Protein AF-A0A3C0N4G5-F1 (afdb_monomer)

pLDDT: mean 75.04, std 15.49, range [33.91, 93.75]

Secondary structure (DSSP, 8-state):
-----------HHHHHHHHHHHHHHT--HHHHHHHHHHHHHHTSSHHHHHHHHHHHHHHHHHHHHHHHHHHTT-

Nearest PDB structures (foldseek):
  5x3t-assembly1_G  TM=7.583E-01  e=1.313E+00  Mycobacterium tuberculosis H37Rv

Structure (mmCIF, N/CA/C/O backbone):
data_AF-A0A3C0N4G5-F1
#
_entry.id   AF-A0A3C0N4G5-F1
#
loop_
_atom_site.group_PDB
_atom_site.id
_atom_site.type_symbol
_atom_site.label_atom_id
_atom_site.label_alt_id
_atom_site.label_comp_id
_atom_site.label_asym_id
_atom_site.label_entity_id
_atom_site.label_seq_id
_atom_site.pdbx_PDB_ins_code
_atom_site.Cartn_x
_atom_site.Cartn_y
_atom_site.Cartn_z
_atom_site.occupancy
_atom_site.B_iso_or_equiv
_atom_site.auth_seq_id
_atom_site.auth_comp_id
_atom_site.auth_asym_id
_atom_site.auth_atom_id
_atom_site.pdbx_PDB_model_num
ATOM 1 N N . MET A 1 1 ? -14.2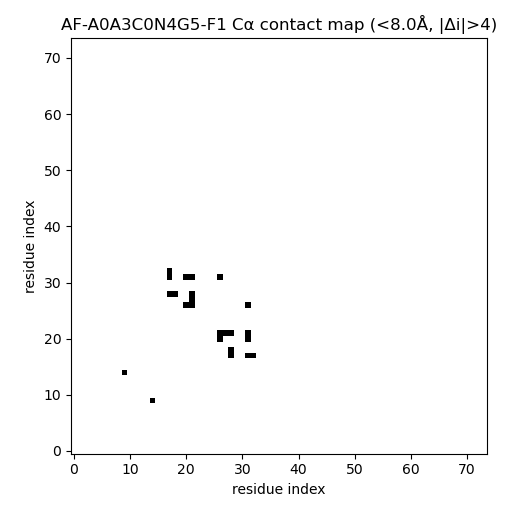57 -28.405 11.096 1.00 37.25 1 MET A N 1
ATOM 2 C CA . MET A 1 1 ? -13.330 -27.326 10.688 1.00 37.25 1 MET A CA 1
ATOM 3 C C . MET A 1 1 ? -12.756 -26.707 11.952 1.00 37.25 1 MET A C 1
ATOM 5 O O . MET A 1 1 ? -13.509 -26.100 12.703 1.00 37.25 1 MET A O 1
ATOM 9 N N . ASN A 1 2 ? -11.474 -26.947 12.24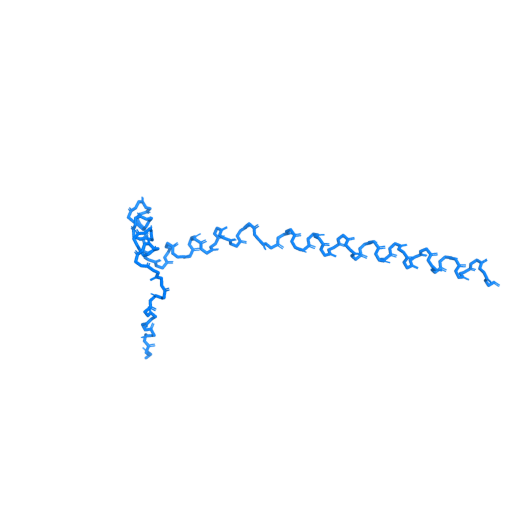0 1.00 33.91 2 ASN A N 1
ATOM 10 C CA . ASN A 1 2 ? -10.807 -26.398 13.422 1.00 33.91 2 ASN A CA 1
ATOM 11 C C . ASN A 1 2 ? -10.600 -24.894 13.230 1.00 33.91 2 ASN A C 1
ATOM 13 O O . ASN A 1 2 ? -9.907 -24.481 12.302 1.00 33.91 2 ASN A O 1
ATOM 17 N N . LYS A 1 3 ?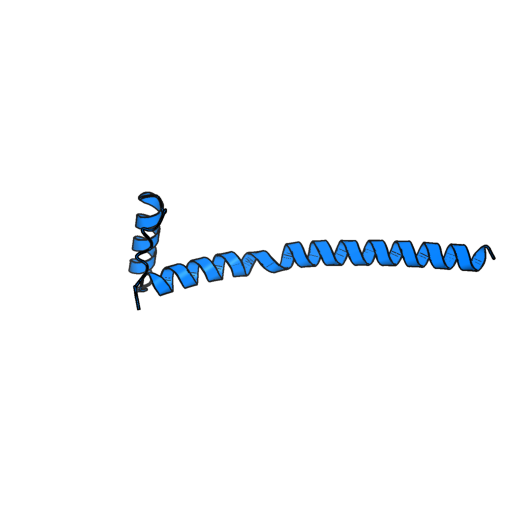 -11.213 -24.083 14.096 1.00 39.16 3 LYS A N 1
ATOM 18 C CA . LYS A 1 3 ? -10.894 -22.659 14.209 1.00 39.16 3 LYS A CA 1
ATOM 19 C C . LYS A 1 3 ? -9.490 -22.574 14.799 1.00 39.16 3 LY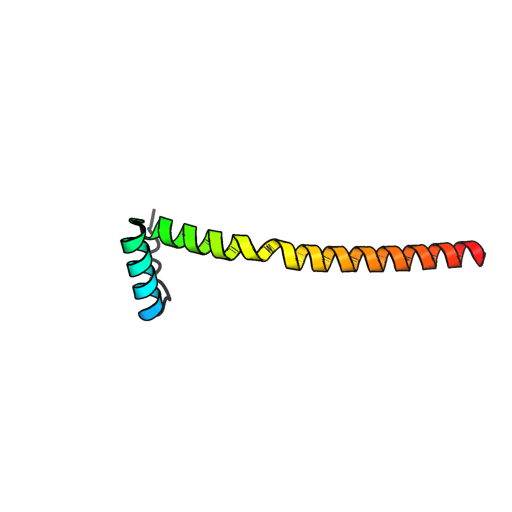S A C 1
ATOM 21 O O . LYS A 1 3 ? -9.296 -22.925 15.959 1.00 39.16 3 LYS A O 1
ATOM 26 N N . ILE A 1 4 ? -8.516 -22.172 13.991 1.00 44.31 4 ILE A N 1
ATOM 27 C CA . ILE A 1 4 ? -7.182 -21.830 14.482 1.00 44.31 4 ILE A CA 1
ATOM 28 C C . ILE A 1 4 ? -7.383 -20.627 15.409 1.00 44.31 4 ILE A C 1
ATOM 30 O O . ILE A 1 4 ? -7.674 -19.529 14.942 1.00 44.31 4 ILE A O 1
ATOM 34 N N . GLN A 1 5 ? -7.313 -20.844 16.723 1.00 39.53 5 GLN A N 1
ATOM 35 C CA . GLN A 1 5 ? -7.198 -19.749 17.679 1.00 39.53 5 GLN A CA 1
ATOM 36 C C . GLN A 1 5 ? -5.787 -19.189 17.531 1.00 39.53 5 GLN A C 1
ATOM 38 O O . GLN A 1 5 ? -4.826 -19.734 18.071 1.00 39.53 5 GLN A O 1
ATOM 43 N N . VAL A 1 6 ? -5.658 -18.131 16.735 1.00 47.41 6 VAL A N 1
ATOM 44 C CA . VAL A 1 6 ? -4.440 -17.331 16.683 1.00 47.41 6 VAL A CA 1
ATOM 45 C C . VAL A 1 6 ? -4.387 -16.585 18.013 1.00 47.41 6 VAL A C 1
ATOM 47 O O . VAL A 1 6 ? -5.094 -15.600 18.195 1.00 47.41 6 VAL A O 1
ATOM 50 N N . GLN A 1 7 ? -3.606 -17.081 18.979 1.00 49.53 7 GLN A N 1
ATOM 51 C CA . GLN A 1 7 ? -3.172 -16.239 20.093 1.00 49.53 7 GLN A CA 1
ATOM 52 C C . GLN A 1 7 ? -2.409 -15.082 19.456 1.00 49.53 7 GLN A C 1
ATOM 54 O O . GLN A 1 7 ? -1.329 -15.280 18.899 1.00 49.53 7 GLN A O 1
ATOM 59 N N . SER A 1 8 ? -3.034 -13.907 19.419 1.00 55.94 8 SER A N 1
ATOM 60 C CA . SER A 1 8 ? -2.481 -12.732 18.768 1.00 55.94 8 SER A CA 1
ATOM 61 C C . SER A 1 8 ? -1.121 -12.452 19.402 1.00 55.94 8 SER A C 1
ATOM 63 O O . SER A 1 8 ? -1.062 -12.129 20.585 1.00 55.94 8 SER A O 1
ATOM 65 N N . GLY A 1 9 ? -0.028 -12.571 18.645 1.00 60.12 9 GLY A N 1
ATOM 66 C CA . GLY A 1 9 ? 1.326 -12.204 19.091 1.00 60.12 9 GLY A CA 1
ATOM 67 C C . GLY A 1 9 ? 1.506 -10.696 19.320 1.00 60.12 9 GLY A C 1
ATOM 68 O O . GLY A 1 9 ? 2.604 -10.172 19.169 1.00 60.12 9 GLY A O 1
ATOM 69 N N . LEU A 1 10 ? 0.411 -9.992 19.607 1.00 64.81 10 LEU A N 1
ATOM 70 C CA . LEU A 1 10 ? 0.344 -8.574 19.885 1.00 64.81 10 LEU A CA 1
ATOM 71 C C . LEU A 1 10 ? 0.758 -8.354 21.334 1.00 64.81 10 LEU A C 1
ATOM 73 O O . LEU A 1 10 ? 0.355 -9.101 22.228 1.00 64.81 10 LEU A O 1
ATOM 77 N N . SER A 1 11 ? 1.553 -7.315 21.567 1.00 77.44 11 SER A N 1
ATOM 78 C CA . SER A 1 11 ? 1.837 -6.902 22.933 1.00 77.44 11 SER A CA 1
ATOM 79 C C . SER A 1 11 ? 0.541 -6.427 23.614 1.00 77.44 11 SER A C 1
ATOM 81 O O . SER A 1 11 ? -0.400 -6.007 22.925 1.00 77.44 11 SER A O 1
ATOM 83 N N . PRO A 1 12 ? 0.465 -6.471 24.955 1.00 77.12 12 PRO A N 1
ATOM 84 C CA . PRO A 1 12 ? -0.699 -5.990 25.697 1.00 77.12 12 PRO A CA 1
ATOM 85 C C . PRO A 1 12 ? -1.119 -4.565 25.309 1.00 77.12 12 PRO A C 1
ATOM 87 O O . PRO A 1 12 ? -2.309 -4.274 25.224 1.00 77.12 12 PRO A O 1
ATOM 90 N N . GLU A 1 13 ? -0.153 -3.699 25.006 1.00 77.75 13 GLU A N 1
ATOM 91 C CA . GLU A 1 13 ? -0.379 -2.312 24.594 1.00 77.75 13 GLU A CA 1
ATOM 92 C C . GLU A 1 13 ? -1.071 -2.233 23.228 1.00 77.75 13 GLU A C 1
ATOM 94 O O . GLU A 1 13 ? -2.026 -1.476 23.062 1.00 77.75 13 GLU A O 1
ATOM 99 N N . ILE A 1 14 ? -0.640 -3.047 22.256 1.00 80.12 14 ILE A N 1
ATOM 100 C CA . ILE A 1 14 ? -1.265 -3.089 20.927 1.00 80.12 14 ILE A CA 1
ATOM 101 C C . ILE A 1 14 ? -2.683 -3.658 21.009 1.00 80.12 14 ILE A C 1
ATOM 103 O O . ILE A 1 14 ? -3.591 -3.169 20.339 1.00 80.12 14 ILE A O 1
ATOM 107 N N . TYR A 1 15 ? -2.904 -4.655 21.866 1.00 81.94 15 TYR A N 1
ATOM 108 C CA . TYR A 1 15 ? -4.238 -5.211 22.072 1.00 81.94 15 TYR A CA 1
ATOM 109 C C . TYR A 1 15 ? -5.189 -4.198 22.731 1.00 81.94 15 TYR A C 1
ATOM 111 O O . TYR A 1 15 ? -6.347 -4.091 22.332 1.00 81.94 15 TYR A O 1
ATOM 119 N N . GLN A 1 16 ? -4.699 -3.392 23.680 1.00 84.69 16 GLN A N 1
ATOM 120 C CA . GLN A 1 16 ? -5.476 -2.292 24.264 1.00 84.69 16 GLN A CA 1
ATOM 121 C C . GLN A 1 16 ? -5.832 -1.218 23.230 1.00 84.69 16 GLN A C 1
ATOM 123 O O . GLN A 1 16 ? -6.971 -0.756 23.197 1.00 84.69 16 GLN A O 1
ATOM 128 N N . GLN A 1 17 ? -4.892 -0.851 22.357 1.00 86.12 17 GLN A N 1
ATOM 129 C CA . GLN A 1 17 ? -5.150 0.096 21.268 1.00 86.12 17 GLN A CA 1
ATOM 130 C C . GLN A 1 17 ? -6.193 -0.443 20.280 1.00 86.12 17 GLN A C 1
ATOM 132 O O . GLN A 1 17 ? -7.094 0.293 19.879 1.00 86.12 17 GLN A O 1
ATOM 137 N N . LEU A 1 18 ? -6.120 -1.734 19.938 1.00 84.94 18 LEU A N 1
ATOM 138 C CA . LEU A 1 18 ? -7.115 -2.386 19.088 1.00 84.94 18 LEU A CA 1
ATOM 139 C C . LEU A 1 18 ? -8.507 -2.367 19.737 1.00 84.94 18 LEU A C 1
ATOM 141 O O . LEU A 1 18 ? -9.480 -2.032 19.068 1.00 84.94 18 LEU A O 1
ATOM 145 N N . GLN A 1 19 ? -8.609 -2.660 21.037 1.00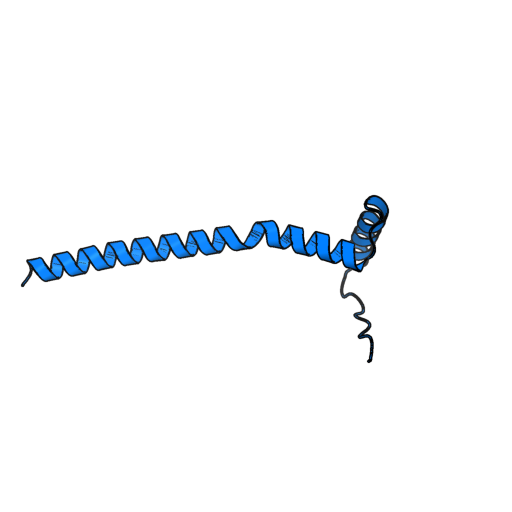 87.00 19 GLN A N 1
ATOM 146 C CA . GLN A 1 19 ? -9.882 -2.606 21.765 1.00 87.00 19 GLN A CA 1
ATOM 147 C C . GLN A 1 19 ? -10.475 -1.198 21.831 1.00 87.00 19 GLN A C 1
ATOM 149 O O . GLN A 1 19 ? -11.686 -1.038 21.663 1.00 87.00 19 GLN A O 1
ATOM 154 N N . ALA A 1 20 ? -9.641 -0.183 22.073 1.00 91.50 20 ALA A N 1
ATOM 155 C CA . ALA A 1 20 ? -10.076 1.209 22.059 1.00 91.50 20 ALA A CA 1
ATOM 156 C C . ALA A 1 20 ? -10.647 1.571 20.683 1.00 91.50 20 ALA A C 1
ATOM 158 O O . ALA A 1 20 ? -11.786 2.021 20.591 1.00 91.50 20 ALA A O 1
ATOM 159 N N . TYR A 1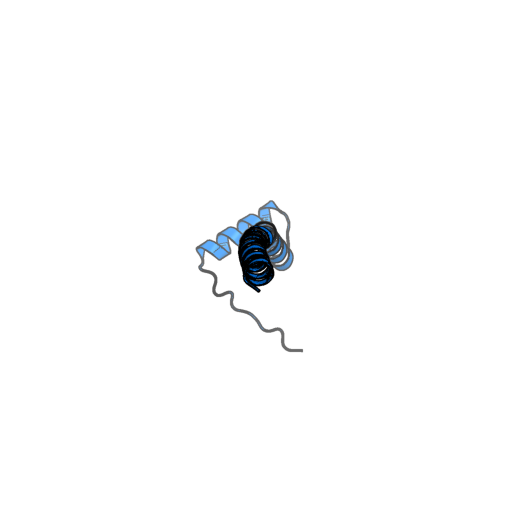 21 ? -9.923 1.237 19.613 1.00 89.12 21 TYR A N 1
ATOM 160 C CA . TYR A 1 21 ? -10.369 1.467 18.243 1.00 89.12 21 TYR A CA 1
ATOM 161 C C . TYR A 1 21 ? -11.671 0.720 17.903 1.00 89.12 21 TYR A C 1
ATOM 163 O O . TYR A 1 21 ? -12.595 1.307 17.344 1.00 89.12 21 TYR A O 1
ATOM 171 N N . MET A 1 22 ? -11.795 -0.554 18.296 1.00 91.44 22 MET A N 1
ATOM 172 C CA . MET A 1 22 ? -13.035 -1.327 18.140 1.00 91.44 22 MET A CA 1
ATOM 173 C C . MET A 1 22 ? -14.218 -0.661 18.846 1.00 91.44 22 MET A C 1
ATOM 175 O O . MET A 1 22 ? -15.314 -0.602 18.294 1.00 91.44 22 MET A O 1
ATOM 179 N N . THR A 1 23 ? -13.994 -0.151 20.058 1.00 93.31 23 THR A N 1
ATOM 180 C CA . THR A 1 23 ? -15.032 0.487 20.875 1.00 93.31 23 THR A CA 1
ATOM 181 C C . THR A 1 23 ? -15.453 1.829 20.286 1.00 93.31 23 THR A C 1
ATOM 183 O O . THR A 1 23 ? -16.645 2.091 20.150 1.00 93.31 23 THR A O 1
ATOM 186 N N . GLU A 1 24 ? -14.487 2.660 19.896 1.00 93.31 24 GLU A N 1
ATOM 187 C CA . GLU A 1 24 ? -14.725 3.977 19.299 1.00 93.31 24 GLU A CA 1
ATOM 188 C C . GLU A 1 24 ? -15.479 3.885 17.971 1.00 93.31 24 GLU A C 1
ATOM 190 O O . GLU A 1 24 ? -16.352 4.705 17.695 1.00 93.31 24 GLU A O 1
ATOM 195 N N . GLN A 1 25 ? -15.158 2.879 17.156 1.00 88.19 25 GLN A N 1
ATOM 196 C CA . GLN A 1 25 ? -15.737 2.706 15.824 1.00 88.19 25 GLN A CA 1
ATOM 197 C C . GLN A 1 25 ? -16.949 1.759 15.807 1.00 88.19 25 GLN A C 1
ATOM 199 O O . GLN A 1 25 ? -17.567 1.570 14.760 1.00 88.19 25 GLN A O 1
ATOM 204 N N . GLY A 1 26 ? -17.293 1.138 16.943 1.00 93.75 26 GLY A N 1
ATOM 205 C CA . GLY A 1 26 ? -18.360 0.135 17.021 1.00 93.75 26 GLY A CA 1
ATOM 206 C C . GLY A 1 26 ? -18.101 -1.091 16.138 1.00 93.75 26 GLY A C 1
ATOM 207 O O . GLY A 1 26 ? -19.036 -1.666 15.581 1.00 93.75 26 GLY A O 1
ATOM 208 N N . LEU A 1 27 ? -16.832 -1.470 15.971 1.00 90.50 27 LEU A N 1
ATOM 209 C CA . LEU A 1 27 ? -16.399 -2.533 15.067 1.00 90.50 27 LEU A CA 1
ATOM 210 C C . LEU A 1 27 ? -16.170 -3.846 15.812 1.00 90.50 27 LEU A C 1
ATOM 212 O O . LEU A 1 27 ? -15.686 -3.884 16.943 1.00 90.50 27 LEU A O 1
ATOM 216 N N . SER A 1 28 ? -16.453 -4.951 15.123 1.00 88.56 28 SER A N 1
ATOM 217 C CA . SER A 1 28 ? -15.926 -6.251 15.538 1.00 88.56 28 SER A CA 1
ATOM 218 C C . SER A 1 28 ? -14.407 -6.294 15.354 1.00 88.56 28 SER A C 1
ATOM 220 O O . SER A 1 28 ? -13.854 -5.570 14.526 1.00 88.56 28 SER A O 1
ATOM 222 N N . GLU A 1 29 ? -13.730 -7.175 16.091 1.00 81.12 29 GLU A N 1
ATOM 223 C CA . GLU A 1 29 ? -12.270 -7.329 16.025 1.00 81.12 29 GLU A CA 1
ATOM 224 C C . GLU A 1 29 ? -11.783 -7.573 14.592 1.00 81.12 29 GLU A C 1
ATOM 226 O O . GLU A 1 29 ? -10.847 -6.929 14.128 1.00 81.12 29 GLU A O 1
ATOM 231 N N . THR A 1 30 ? -12.479 -8.439 13.853 1.00 84.00 30 THR A N 1
ATOM 232 C CA . THR A 1 30 ? -12.160 -8.733 12.452 1.00 84.00 30 THR A CA 1
ATOM 233 C C . THR A 1 30 ? -12.266 -7.490 11.569 1.00 84.00 30 THR A C 1
ATOM 235 O O . THR A 1 30 ? -11.340 -7.208 10.819 1.00 84.00 30 THR A O 1
ATOM 238 N N . MET A 1 31 ? -13.338 -6.704 11.702 1.00 86.12 31 MET A N 1
ATOM 239 C CA . MET A 1 31 ? -13.526 -5.482 10.908 1.00 86.12 31 MET A CA 1
ATOM 240 C C . MET A 1 31 ? -12.510 -4.392 11.268 1.00 86.12 31 MET A C 1
ATOM 242 O O . MET A 1 31 ? -12.052 -3.658 10.397 1.00 86.12 31 MET A O 1
ATOM 246 N N . ALA A 1 32 ? -12.143 -4.290 12.546 1.00 84.69 32 ALA A N 1
ATOM 247 C CA . ALA A 1 32 ? -11.119 -3.363 13.007 1.00 84.69 32 ALA A CA 1
ATOM 248 C C . ALA A 1 32 ? -9.741 -3.716 12.427 1.00 84.69 32 ALA A C 1
ATOM 250 O O . ALA A 1 32 ? -9.053 -2.844 11.897 1.00 84.69 32 ALA A O 1
ATOM 251 N N . ILE A 1 33 ? -9.366 -4.998 12.463 1.00 81.75 33 ILE A N 1
ATOM 252 C CA . ILE A 1 33 ? -8.124 -5.487 11.855 1.00 81.75 33 ILE A CA 1
ATOM 253 C C . ILE A 1 33 ? -8.142 -5.248 10.340 1.00 81.75 33 ILE A C 1
ATOM 255 O O . ILE A 1 33 ? -7.167 -4.733 9.801 1.00 81.75 33 ILE A O 1
ATOM 259 N N . GLU A 1 34 ? -9.242 -5.555 9.649 1.00 81.94 34 GLU A N 1
ATOM 260 C CA . GLU A 1 34 ? -9.383 -5.313 8.207 1.00 81.94 34 GLU A CA 1
ATOM 261 C C . GLU A 1 34 ? -9.252 -3.829 7.843 1.00 81.94 34 GLU A C 1
ATOM 263 O O . GLU A 1 34 ? -8.587 -3.504 6.858 1.00 81.94 34 GLU A O 1
ATOM 268 N N . ALA A 1 35 ? -9.825 -2.923 8.638 1.00 82.00 35 ALA A N 1
ATOM 269 C CA . ALA A 1 35 ? -9.714 -1.481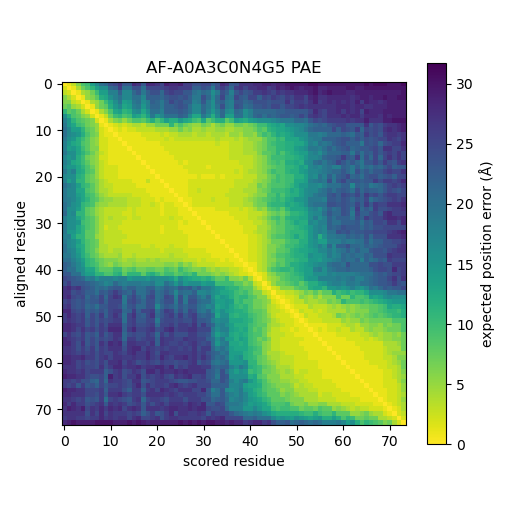 8.427 1.00 82.00 35 ALA A CA 1
ATOM 270 C C . ALA A 1 35 ? -8.272 -0.977 8.615 1.00 82.00 35 ALA A C 1
ATOM 272 O O . ALA A 1 35 ? -7.781 -0.210 7.786 1.00 82.00 35 ALA A O 1
ATOM 273 N N . ILE A 1 36 ? -7.576 -1.448 9.656 1.00 81.31 36 ILE A N 1
ATOM 274 C CA . ILE A 1 36 ? -6.168 -1.111 9.934 1.00 81.31 36 ILE A CA 1
ATOM 275 C C . ILE A 1 36 ? -5.245 -1.657 8.839 1.00 81.31 36 ILE A C 1
ATOM 277 O O . ILE A 1 36 ? -4.338 -0.973 8.371 1.00 81.31 36 ILE A O 1
ATOM 281 N N . VAL A 1 37 ? -5.472 -2.896 8.411 1.00 77.12 37 VAL A N 1
ATOM 282 C CA . VAL A 1 37 ? -4.716 -3.521 7.321 1.00 77.12 37 VAL A CA 1
ATOM 283 C C . VAL A 1 37 ? -4.962 -2.762 6.016 1.00 77.12 37 VAL A C 1
ATOM 285 O O . VAL A 1 37 ? -4.012 -2.417 5.317 1.00 77.12 37 VAL A O 1
ATOM 288 N N . SER A 1 38 ? -6.217 -2.439 5.705 1.00 77.00 38 SER A N 1
ATOM 289 C CA . SER A 1 38 ? -6.573 -1.708 4.486 1.00 77.00 38 SER A CA 1
ATOM 290 C C . SER A 1 38 ? -5.978 -0.304 4.457 1.00 77.00 38 SER A C 1
ATOM 292 O O . SER A 1 38 ? -5.496 0.108 3.407 1.00 77.00 38 SER A O 1
ATOM 294 N N . SER A 1 39 ? -5.947 0.415 5.583 1.00 75.56 39 SER A N 1
ATOM 295 C CA . SER A 1 39 ? -5.298 1.730 5.654 1.00 75.56 39 SER A CA 1
ATOM 296 C C . SER A 1 39 ? -3.776 1.626 5.528 1.00 75.56 39 SER A C 1
ATOM 298 O O . SER A 1 39 ? -3.174 2.390 4.782 1.00 75.56 39 SER A O 1
ATOM 300 N N . TYR A 1 40 ? -3.152 0.623 6.152 1.00 68.12 40 TYR A N 1
ATOM 301 C CA . TYR A 1 40 ? -1.710 0.388 6.039 1.00 68.12 40 TYR A CA 1
ATOM 302 C C . TYR A 1 40 ? -1.264 0.098 4.597 1.00 68.12 40 TYR A C 1
ATOM 304 O O . TYR A 1 40 ? -0.212 0.565 4.154 1.00 68.12 40 TYR A O 1
ATOM 312 N N . PHE A 1 41 ? -2.061 -0.678 3.858 1.00 63.75 41 PHE A N 1
ATOM 313 C CA . PHE A 1 41 ? -1.783 -1.021 2.463 1.00 63.75 41 PHE A CA 1
ATOM 314 C C . PHE A 1 41 ? -2.326 -0.010 1.451 1.00 63.75 41 PHE A C 1
ATOM 316 O O . PHE A 1 41 ? -1.872 -0.032 0.308 1.00 63.75 41 PHE A O 1
ATOM 323 N N . ALA A 1 42 ? -3.233 0.891 1.835 1.00 65.88 42 ALA A N 1
ATOM 324 C CA . ALA A 1 42 ? -3.651 2.003 0.982 1.00 65.88 42 ALA A CA 1
ATOM 325 C C . ALA A 1 42 ? -2.472 2.937 0.655 1.00 65.88 42 ALA A C 1
ATOM 327 O O . ALA A 1 42 ? -2.392 3.452 -0.459 1.00 65.88 42 ALA A O 1
ATOM 328 N N . ASP A 1 43 ? -1.511 3.065 1.575 1.00 57.66 43 ASP A N 1
ATOM 329 C CA . ASP A 1 43 ? -0.414 4.032 1.469 1.00 57.66 43 ASP A CA 1
ATOM 330 C C . ASP A 1 43 ? 0.914 3.450 0.932 1.00 57.66 43 ASP A C 1
ATOM 332 O O . ASP A 1 43 ? 1.890 4.184 0.795 1.00 57.66 43 ASP A O 1
ATOM 336 N N . ARG A 1 44 ? 1.008 2.143 0.625 1.00 61.03 44 ARG A N 1
ATOM 337 C CA . ARG A 1 44 ? 2.297 1.466 0.319 1.00 61.03 44 ARG A CA 1
ATOM 338 C C . ARG A 1 44 ? 2.465 0.576 -0.938 1.00 61.03 44 ARG A C 1
ATOM 340 O O . ARG A 1 44 ? 3.414 -0.205 -0.950 1.00 61.03 44 ARG A O 1
ATOM 347 N N . PRO A 1 45 ? 1.689 0.667 -2.036 1.00 56.19 45 PRO A N 1
ATOM 348 C CA . PRO A 1 45 ? 2.053 -0.032 -3.282 1.00 56.19 45 PRO A CA 1
ATOM 349 C C . PRO A 1 45 ? 2.546 0.895 -4.403 1.00 56.19 45 PRO A C 1
ATOM 351 O O . PRO A 1 45 ? 3.189 0.426 -5.340 1.00 56.19 45 PRO A O 1
ATOM 354 N N . LEU A 1 46 ? 2.262 2.200 -4.351 1.00 56.97 46 LEU A N 1
ATOM 355 C CA . LEU A 1 46 ? 2.487 3.091 -5.495 1.00 56.97 46 LEU A CA 1
ATOM 356 C C . LEU A 1 46 ? 3.921 3.627 -5.584 1.00 56.97 46 LEU A C 1
ATOM 358 O O . LEU A 1 46 ? 4.477 3.674 -6.675 1.00 56.97 46 LEU A O 1
ATOM 362 N N . GLU A 1 47 ? 4.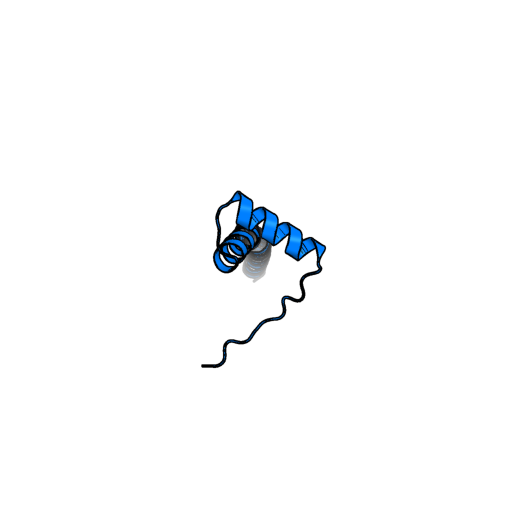528 4.013 -4.460 1.00 59.44 47 GLU A N 1
ATOM 363 C CA . GLU A 1 47 ? 5.846 4.671 -4.439 1.00 59.44 47 GLU A CA 1
ATOM 364 C C . GLU A 1 47 ? 6.990 3.742 -4.863 1.00 59.44 47 GLU A C 1
ATOM 366 O O . GLU A 1 47 ? 7.918 4.141 -5.568 1.00 59.44 47 GLU A O 1
ATOM 371 N N . GLU A 1 48 ? 6.911 2.467 -4.492 1.00 61.38 48 GLU A N 1
ATOM 372 C CA . GLU A 1 48 ? 7.904 1.479 -4.909 1.00 61.38 48 GLU A CA 1
ATOM 373 C C . GLU A 1 48 ? 7.731 1.102 -6.390 1.00 61.38 48 GLU A C 1
ATOM 375 O O . GLU A 1 48 ? 8.714 0.914 -7.114 1.00 61.38 48 GLU A O 1
ATOM 380 N N . LEU A 1 49 ? 6.486 1.056 -6.881 1.00 62.91 49 LEU A N 1
ATOM 381 C CA . LEU A 1 49 ? 6.193 0.823 -8.295 1.00 62.91 49 LEU A CA 1
ATOM 382 C C . LEU A 1 49 ? 6.627 2.005 -9.172 1.00 62.91 49 LEU A C 1
ATOM 384 O O . LEU A 1 49 ? 7.262 1.780 -10.202 1.00 62.91 49 LEU A O 1
ATOM 388 N N . THR A 1 50 ? 6.379 3.252 -8.768 1.00 65.06 50 THR A N 1
ATOM 389 C CA . THR A 1 50 ? 6.827 4.446 -9.508 1.00 65.06 50 THR A CA 1
ATOM 390 C C . THR A 1 50 ? 8.348 4.575 -9.511 1.00 65.06 50 THR A C 1
ATOM 392 O O . THR A 1 50 ? 8.938 4.839 -10.561 1.00 65.06 50 THR A O 1
ATOM 395 N N . GLY A 1 51 ? 9.007 4.288 -8.383 1.00 71.38 51 GLY A N 1
ATOM 396 C CA . GLY A 1 51 ? 10.468 4.237 -8.308 1.00 71.38 51 GLY A CA 1
ATOM 397 C C . GLY A 1 51 ? 11.081 3.185 -9.241 1.00 71.38 51 GLY A C 1
ATOM 398 O O . GLY A 1 51 ? 12.129 3.420 -9.849 1.00 71.38 51 GLY A O 1
ATOM 399 N N . ARG A 1 52 ? 10.421 2.033 -9.407 1.00 72.75 52 ARG A N 1
ATOM 400 C CA . ARG A 1 52 ? 10.849 0.978 -10.343 1.00 72.75 52 ARG A CA 1
ATOM 401 C C . ARG A 1 52 ? 10.583 1.347 -11.803 1.00 72.75 52 ARG A C 1
ATOM 403 O O . ARG A 1 52 ? 11.455 1.107 -12.634 1.00 72.75 52 ARG A O 1
ATOM 410 N N . VAL A 1 53 ? 9.443 1.968 -12.112 1.00 79.12 53 VAL A N 1
ATOM 411 C CA . VAL A 1 53 ? 9.124 2.451 -13.469 1.00 79.12 53 VAL A CA 1
ATOM 412 C C . VAL A 1 53 ? 10.141 3.498 -13.930 1.00 79.12 53 VAL A C 1
ATOM 414 O O . VAL A 1 53 ? 10.699 3.359 -15.017 1.00 79.12 53 VAL A O 1
ATOM 417 N N . GLY A 1 54 ? 10.477 4.476 -13.082 1.00 81.12 54 GLY A N 1
ATOM 418 C CA . GLY A 1 54 ? 11.450 5.517 -13.432 1.00 81.12 54 GLY A CA 1
ATOM 419 C C . GLY A 1 54 ? 12.845 4.967 -13.763 1.00 81.12 54 GLY A C 1
ATOM 420 O O . GLY A 1 54 ? 13.505 5.455 -14.681 1.00 81.12 54 GLY A O 1
ATOM 421 N N . LYS A 1 55 ? 13.288 3.905 -13.076 1.00 83.75 55 LYS A N 1
ATOM 422 C CA . LYS A 1 55 ? 14.558 3.225 -13.394 1.00 83.75 55 LYS A CA 1
ATOM 423 C C . LYS A 1 55 ? 14.518 2.542 -14.762 1.00 83.75 55 LYS A C 1
ATOM 425 O O . LYS A 1 55 ? 15.453 2.690 -15.546 1.00 83.75 55 LYS A O 1
ATOM 430 N N . VAL A 1 56 ? 13.418 1.861 -15.082 1.00 87.19 56 VAL A N 1
ATOM 431 C CA . VAL A 1 56 ? 13.238 1.186 -16.378 1.00 87.19 56 VAL A CA 1
ATOM 432 C C . VAL A 1 56 ? 13.243 2.189 -17.539 1.00 87.19 56 VAL A C 1
ATOM 434 O O . VAL A 1 56 ? 13.875 1.942 -18.566 1.00 87.19 56 VAL A O 1
ATOM 437 N N . GLU A 1 57 ? 12.609 3.353 -17.391 1.00 88.44 57 GLU A N 1
ATOM 438 C CA . GLU A 1 57 ? 12.612 4.397 -18.429 1.00 88.44 57 GLU A CA 1
ATOM 439 C C . GLU A 1 57 ? 14.008 4.988 -18.687 1.00 88.44 57 GLU A C 1
ATOM 441 O O . GLU A 1 57 ? 14.374 5.271 -19.838 1.00 88.44 57 GLU A O 1
ATOM 446 N N . GLN A 1 58 ? 14.814 5.145 -17.632 1.00 89.06 58 GLN A N 1
ATOM 447 C CA . GLN A 1 58 ? 16.199 5.605 -17.745 1.00 89.06 58 GLN A CA 1
ATOM 448 C C . GLN A 1 58 ? 17.074 4.583 -18.477 1.00 89.06 58 GLN A C 1
ATOM 450 O O . GLN A 1 58 ? 17.804 4.958 -19.403 1.00 89.06 58 GLN A O 1
ATOM 455 N N . GLU A 1 59 ? 16.963 3.303 -18.119 1.00 92.00 59 GLU A N 1
ATOM 456 C CA . GLU A 1 59 ? 17.684 2.212 -18.781 1.00 92.00 59 GLU A CA 1
ATOM 457 C C . GLU A 1 59 ? 17.293 2.094 -20.259 1.00 92.00 59 GLU A C 1
ATOM 459 O O . GLU A 1 59 ? 18.167 2.032 -21.126 1.00 92.00 59 GLU A O 1
ATOM 464 N N . LEU A 1 60 ? 15.998 2.184 -20.582 1.00 90.31 60 LEU A N 1
ATOM 465 C CA . LEU A 1 60 ? 15.520 2.195 -21.968 1.00 90.31 60 LEU A CA 1
ATOM 466 C C . LEU A 1 60 ? 16.067 3.386 -22.760 1.00 90.31 60 LEU A C 1
ATOM 468 O O . LEU A 1 60 ? 16.472 3.237 -23.915 1.00 90.31 60 LEU A O 1
ATOM 472 N N . SER A 1 61 ? 16.099 4.574 -22.157 1.00 89.88 61 SER A N 1
ATOM 473 C CA . SER A 1 61 ? 16.646 5.774 -22.800 1.00 89.88 61 SER A CA 1
ATOM 474 C C . SER A 1 61 ? 18.144 5.643 -23.068 1.00 89.88 61 SER A C 1
ATOM 476 O O . SER A 1 61 ? 18.633 6.057 -24.121 1.00 89.88 61 SER A O 1
ATOM 478 N N . TYR A 1 62 ? 18.878 5.043 -22.132 1.00 91.50 62 TYR A N 1
ATOM 479 C CA . TYR A 1 62 ? 20.294 4.746 -22.294 1.00 91.50 62 TYR A CA 1
ATOM 480 C C . TYR A 1 62 ? 20.536 3.727 -23.414 1.00 91.50 62 TYR A C 1
ATOM 482 O O . TYR A 1 62 ? 21.344 3.987 -24.308 1.00 91.50 62 TYR A O 1
ATOM 490 N N . LEU A 1 63 ? 19.769 2.635 -23.444 1.00 89.12 63 LEU A N 1
ATOM 491 C CA . LEU A 1 63 ? 19.875 1.599 -24.471 1.00 89.12 63 LEU A CA 1
ATOM 492 C C . LEU A 1 63 ? 19.551 2.140 -25.875 1.00 89.12 63 LEU A C 1
ATOM 494 O O . LEU A 1 63 ? 20.271 1.862 -26.832 1.00 89.12 63 LEU A O 1
ATOM 498 N N . LYS A 1 64 ? 18.523 2.992 -26.004 1.00 88.50 64 LYS A N 1
ATOM 499 C CA . LYS A 1 64 ? 18.195 3.681 -27.267 1.00 88.50 64 LYS A CA 1
ATOM 500 C C . LYS A 1 64 ? 19.363 4.524 -27.779 1.00 88.50 64 LYS A C 1
ATOM 502 O O . LYS A 1 64 ? 19.666 4.484 -28.971 1.00 88.50 64 LYS A O 1
ATOM 507 N N . ARG A 1 65 ? 20.040 5.266 -26.894 1.00 86.62 65 ARG A N 1
ATOM 508 C CA . ARG A 1 65 ? 21.227 6.056 -27.264 1.00 86.62 65 ARG A CA 1
ATOM 509 C C . ARG A 1 65 ? 22.377 5.168 -27.733 1.00 86.62 65 ARG A C 1
ATOM 511 O O . ARG A 1 65 ? 23.026 5.512 -28.716 1.00 86.62 65 ARG A O 1
ATOM 518 N N . GLN A 1 66 ? 22.601 4.026 -27.082 1.00 87.50 66 GLN A N 1
ATOM 519 C CA . GLN A 1 66 ? 23.619 3.067 -27.519 1.00 87.50 66 GLN A CA 1
ATOM 520 C C . GLN A 1 66 ? 23.303 2.476 -28.898 1.00 87.50 66 GLN A C 1
ATOM 522 O O . GLN A 1 66 ? 24.178 2.456 -29.758 1.00 87.50 66 GLN A O 1
ATOM 527 N N . LEU A 1 67 ? 22.053 2.071 -29.143 1.00 82.94 67 LEU A N 1
ATOM 528 C CA . LEU A 1 67 ? 21.627 1.550 -30.445 1.00 82.94 67 LEU A CA 1
ATOM 529 C C . LEU A 1 67 ? 21.791 2.586 -31.564 1.00 82.94 67 LEU A C 1
ATOM 531 O O . LEU A 1 67 ? 22.288 2.255 -32.639 1.00 82.94 67 LEU A O 1
ATOM 535 N N . LEU A 1 68 ? 21.425 3.847 -31.311 1.00 82.31 68 LEU A N 1
ATOM 536 C CA . LEU A 1 68 ? 21.665 4.935 -32.262 1.00 82.31 68 LEU A CA 1
ATOM 537 C C . LEU A 1 68 ? 23.164 5.114 -32.526 1.00 82.31 68 LEU A C 1
ATOM 539 O O . LEU A 1 68 ? 23.575 5.160 -33.681 1.00 82.31 68 LEU A O 1
ATOM 543 N N . ALA A 1 69 ? 23.993 5.148 -31.481 1.00 84.12 69 ALA A N 1
ATOM 544 C CA . ALA A 1 69 ? 25.440 5.280 -31.633 1.00 84.12 69 ALA A CA 1
ATOM 545 C C . ALA A 1 69 ? 26.063 4.115 -32.422 1.00 84.12 69 ALA A C 1
ATOM 547 O O . ALA A 1 69 ? 26.959 4.346 -33.226 1.00 84.12 69 ALA A O 1
ATOM 548 N N . MET A 1 70 ? 25.579 2.883 -32.236 1.00 81.44 70 MET A N 1
ATOM 549 C CA . MET A 1 70 ? 26.011 1.723 -33.024 1.00 81.44 70 MET A CA 1
ATOM 550 C C . MET A 1 70 ? 25.583 1.836 -34.489 1.00 81.44 70 MET A C 1
ATOM 552 O O . MET A 1 70 ? 26.383 1.556 -35.375 1.00 81.44 70 MET A O 1
ATOM 556 N N . ARG A 1 71 ? 24.356 2.304 -34.755 1.00 75.38 71 ARG A N 1
ATOM 557 C CA . ARG A 1 71 ? 23.840 2.509 -36.117 1.00 75.38 71 ARG A CA 1
ATOM 558 C C . ARG A 1 71 ? 24.637 3.546 -36.913 1.00 75.38 71 ARG A C 1
ATOM 560 O O . ARG A 1 71 ? 24.749 3.396 -38.119 1.00 75.38 71 ARG A O 1
ATOM 567 N N . PHE A 1 72 ? 25.156 4.587 -36.264 1.00 70.12 72 PHE A N 1
ATOM 568 C CA . PHE A 1 72 ? 25.952 5.637 -36.918 1.00 70.12 72 PHE A CA 1
ATOM 569 C C . PHE A 1 72 ? 27.470 5.376 -36.885 1.00 70.12 72 PHE A C 1
ATOM 571 O O . PHE A 1 72 ? 28.239 6.217 -37.345 1.00 70.12 72 PHE A O 1
ATOM 578 N N . ARG A 1 73 ? 27.910 4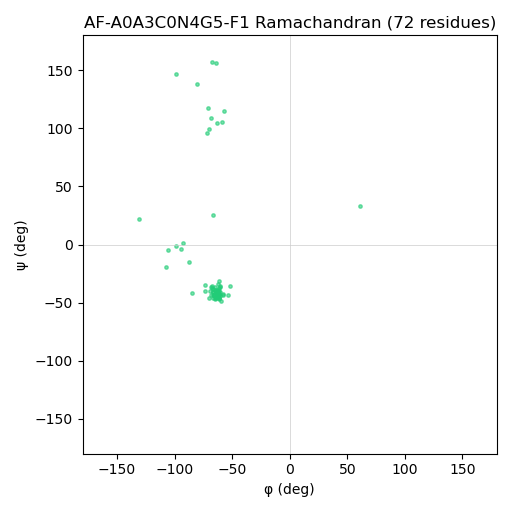.246 -36.312 1.00 56.06 73 ARG A N 1
ATOM 579 C CA . ARG A 1 73 ? 29.311 3.785 -36.313 1.00 56.06 73 ARG A CA 1
ATOM 580 C C . ARG A 1 73 ? 29.574 2.615 -37.274 1.00 56.06 73 ARG A C 1
ATOM 582 O O . ARG A 1 73 ? 30.726 2.202 -37.377 1.00 56.06 73 ARG A O 1
ATOM 589 N N . ALA A 1 74 ? 28.534 2.085 -37.918 1.00 52.25 74 ALA A N 1
ATOM 590 C CA . ALA A 1 74 ? 28.608 1.129 -39.025 1.00 52.25 74 ALA A CA 1
ATOM 591 C C . ALA A 1 74 ? 28.535 1.879 -40.360 1.00 52.25 74 ALA A C 1
ATOM 593 O O . ALA A 1 74 ? 29.190 1.415 -41.316 1.00 52.25 74 ALA A O 1
#

Mean predicted aligned error: 13.78 Å

Radius of gyration: 24.68 Å; Cα contacts (8 Å, |Δi|>4): 12; chains: 1; bounding box: 48×33×65 Å

Sequence (74 aa):
MNKIQVQSGLSPEIYQQLQAYMTEQGLSETMAIEAIVSSYFADRPLEELTGRVGKVEQELSYLKRQLLAMRFRA

Solvent-accessible surface area (backbone atoms only — not comparable to full-atom values): 4476 Å² total; per-residue (Å²): 133,85,79,80,79,73,78,69,92,58,53,74,68,54,50,50,51,50,51,51,51,19,62,76,68,74,39,54,71,68,57,41,50,51,51,53,51,49,55,61,56,71,77,64,61,59,69,65,50,51,58,51,50,56,51,52,53,52,52,51,53,51,50,52,51,50,55,52,53,52,65,78,71,111

Foldseek 3Di:
DDDPPPPDPDDPVVVVVLVVQCVVVVHDSVVSVVVVVCVVVVPPDVPVVVVVVVVVVVVVVVVVVVVVVVVVVD